Protein AF-A0A258KDP7-F1 (afdb_monomer_lite)

pLDDT: mean 94.7, std 3.28, range [75.88, 97.88]

Structure (mmCI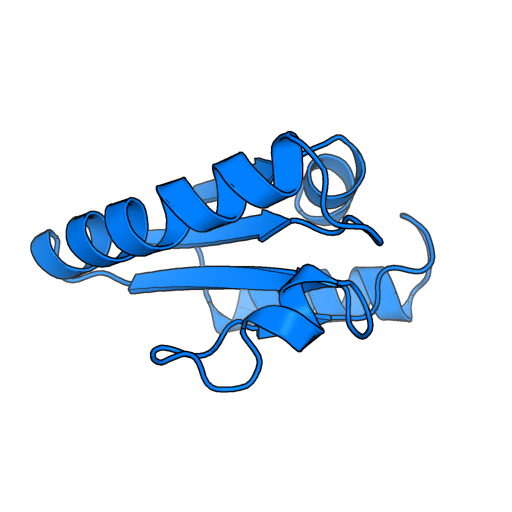F, N/CA/C/O backbone):
data_AF-A0A258KDP7-F1
#
_entry.id   AF-A0A258KDP7-F1
#
loop_
_atom_site.group_PDB
_atom_site.id
_atom_site.type_symbol
_atom_site.label_atom_id
_atom_site.label_alt_id
_atom_site.label_comp_id
_atom_site.label_asym_id
_atom_site.label_entity_id
_atom_site.label_seq_id
_atom_site.pdbx_PDB_ins_code
_atom_site.Cartn_x
_atom_site.Cartn_y
_atom_site.Cartn_z
_atom_site.occupancy
_atom_site.B_iso_or_equiv
_atom_site.auth_seq_id
_atom_site.auth_c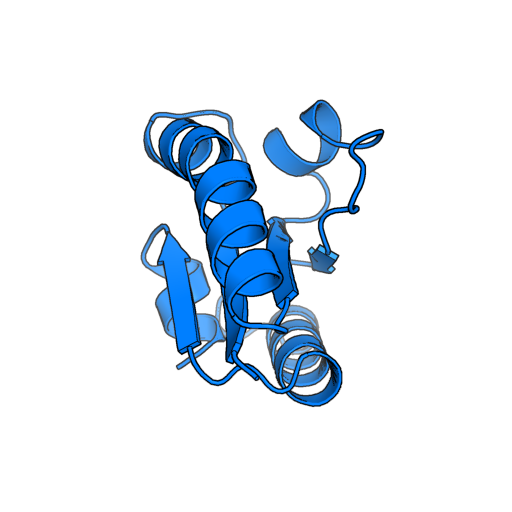omp_id
_atom_site.auth_asym_id
_atom_site.auth_atom_id
_atom_site.pdbx_PDB_model_num
ATOM 1 N N . MET A 1 1 ? -16.314 -0.171 13.665 1.00 75.88 1 MET A N 1
ATOM 2 C CA . MET A 1 1 ? -14.862 -0.310 13.450 1.00 75.88 1 MET A CA 1
ATOM 3 C C . MET A 1 1 ? -14.692 -0.448 11.952 1.00 75.88 1 MET A C 1
ATOM 5 O O . MET A 1 1 ? -15.358 -1.317 11.414 1.00 75.88 1 MET A O 1
ATOM 9 N N . THR A 1 2 ? -13.941 0.436 11.293 1.00 89.50 2 THR A N 1
ATOM 10 C CA . THR A 1 2 ? -13.810 0.427 9.823 1.00 89.50 2 THR A CA 1
ATOM 11 C C . THR A 1 2 ? -12.348 0.239 9.436 1.00 89.50 2 THR A C 1
ATOM 13 O O . THR A 1 2 ? -11.538 1.134 9.669 1.00 89.50 2 THR A O 1
ATOM 16 N N . ALA A 1 3 ? -12.000 -0.910 8.870 1.00 95.31 3 ALA A N 1
ATOM 1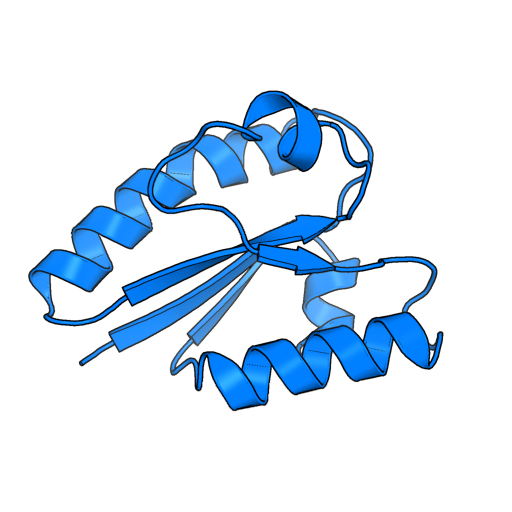7 C CA . ALA A 1 3 ? -10.673 -1.202 8.347 1.00 95.31 3 ALA A CA 1
ATOM 18 C C . ALA A 1 3 ? -10.637 -0.928 6.836 1.00 95.31 3 ALA A C 1
ATOM 20 O O . ALA A 1 3 ? -11.340 -1.565 6.053 1.00 95.31 3 ALA A O 1
ATOM 21 N N . ILE A 1 4 ? -9.816 0.031 6.414 1.00 97.31 4 ILE A N 1
ATOM 22 C CA . ILE A 1 4 ? -9.647 0.409 5.007 1.00 97.31 4 ILE A CA 1
ATOM 23 C C . ILE A 1 4 ? -8.264 -0.041 4.545 1.00 97.31 4 ILE A C 1
ATOM 25 O O . ILE A 1 4 ? -7.259 0.297 5.169 1.00 97.31 4 ILE A O 1
ATOM 29 N N . LEU A 1 5 ? -8.198 -0.759 3.426 1.00 97.75 5 LEU A N 1
ATOM 30 C CA . LEU A 1 5 ? -6.950 -1.029 2.718 1.00 97.75 5 LEU A CA 1
ATOM 31 C C . LEU A 1 5 ? -6.858 -0.097 1.512 1.00 97.75 5 LEU A C 1
ATOM 33 O O . LEU A 1 5 ? -7.644 -0.207 0.576 1.00 97.75 5 LEU A O 1
ATOM 37 N N . HIS A 1 6 ? -5.905 0.824 1.518 1.00 97.81 6 HIS A N 1
ATOM 38 C CA . HIS A 1 6 ? -5.733 1.802 0.449 1.00 97.81 6 HIS A CA 1
ATOM 39 C C . HIS A 1 6 ? -4.480 1.454 -0.357 1.00 97.81 6 HIS A C 1
ATOM 41 O O . HIS A 1 6 ? -3.376 1.484 0.173 1.00 97.81 6 HIS A O 1
ATOM 47 N N . ALA A 1 7 ? -4.625 1.064 -1.621 1.00 97.75 7 ALA A N 1
ATOM 48 C CA . ALA A 1 7 ? -3.567 0.403 -2.378 1.00 97.75 7 ALA A CA 1
ATOM 49 C C . ALA A 1 7 ? -3.102 1.214 -3.595 1.00 97.75 7 ALA A C 1
ATOM 51 O O . ALA A 1 7 ? -3.893 1.515 -4.490 1.00 97.75 7 ALA A O 1
ATOM 52 N N . MET A 1 8 ? -1.790 1.465 -3.683 1.00 96.50 8 MET A N 1
ATOM 53 C CA . MET A 1 8 ? -1.140 2.057 -4.853 1.00 96.50 8 MET A CA 1
ATOM 54 C C . MET A 1 8 ? 0.159 1.332 -5.235 1.00 96.50 8 MET A C 1
ATOM 56 O O . MET A 1 8 ? 1.201 1.470 -4.600 1.00 96.50 8 MET A O 1
ATOM 60 N N . LEU A 1 9 ? 0.127 0.571 -6.334 1.00 96.12 9 LEU A N 1
ATOM 61 C CA . LEU A 1 9 ? 1.238 -0.300 -6.758 1.00 96.12 9 LEU A CA 1
ATOM 62 C C . LEU A 1 9 ? 2.036 0.235 -7.964 1.00 96.12 9 LEU A C 1
ATOM 64 O O . LEU A 1 9 ? 2.661 -0.543 -8.698 1.00 96.12 9 LEU A O 1
ATOM 68 N N . GLY A 1 10 ? 2.010 1.553 -8.182 1.00 92.50 10 GLY A N 1
ATOM 69 C CA . GLY A 1 10 ? 2.812 2.227 -9.207 1.00 92.50 10 GLY A CA 1
ATOM 70 C C . GLY A 1 10 ? 4.312 2.207 -8.912 1.00 92.50 10 GLY A C 1
ATOM 71 O O . GLY A 1 10 ? 4.754 1.966 -7.787 1.00 92.50 10 GLY A O 1
ATOM 72 N N . LYS A 1 11 ? 5.123 2.399 -9.959 1.00 91.00 11 LYS A N 1
ATOM 73 C CA . LYS A 1 11 ? 6.590 2.453 -9.828 1.00 91.00 11 LYS A CA 1
ATOM 74 C C . LYS A 1 11 ? 7.109 3.873 -9.605 1.00 91.00 11 LYS A C 1
ATOM 76 O O . LYS A 1 11 ? 8.095 4.022 -8.893 1.00 91.00 11 LYS A O 1
ATOM 81 N N . GLY A 1 12 ? 6.490 4.854 -10.260 1.00 90.31 12 GLY A N 1
ATOM 82 C CA . GLY A 1 12 ? 6.947 6.241 -10.301 1.00 90.31 12 GLY A CA 1
ATOM 83 C C . GLY A 1 12 ? 6.216 7.128 -9.304 1.00 90.31 12 GLY A C 1
ATOM 84 O O . GLY A 1 12 ? 5.578 6.638 -8.378 1.00 90.31 12 GLY A O 1
ATOM 85 N N . LEU A 1 13 ? 6.320 8.438 -9.515 1.00 85.31 13 LEU A N 1
ATOM 86 C CA . LEU A 1 13 ? 5.583 9.456 -8.775 1.00 85.31 13 LEU A CA 1
ATOM 87 C C . LEU A 1 13 ? 4.827 10.315 -9.796 1.00 85.31 13 LEU A C 1
ATOM 89 O O . LEU A 1 13 ? 5.370 11.272 -10.344 1.00 85.31 13 LEU A O 1
ATOM 93 N N . GLY A 1 14 ? 3.615 9.883 -10.141 1.00 89.50 14 GLY A N 1
ATOM 94 C CA . GLY A 1 14 ? 2.722 10.541 -11.088 1.00 89.50 14 GLY A CA 1
ATOM 95 C C . GLY A 1 14 ? 1.451 11.059 -10.415 1.00 89.50 14 GLY A C 1
ATOM 96 O O . GLY A 1 14 ? 1.368 11.185 -9.193 1.00 89.50 14 GLY A O 1
ATOM 97 N N . GLY A 1 15 ? 0.438 11.374 -11.228 1.00 91.19 15 GLY A N 1
ATOM 98 C CA . GLY A 1 15 ? -0.824 11.936 -10.734 1.00 91.19 15 GLY A CA 1
ATOM 99 C C . GLY A 1 15 ? -1.578 10.998 -9.787 1.00 91.19 15 GLY A C 1
ATOM 100 O O . GLY A 1 15 ? -2.068 11.445 -8.755 1.00 91.19 15 GLY A O 1
ATOM 101 N N . LEU A 1 16 ? -1.624 9.695 -10.089 1.00 90.94 16 LEU A N 1
ATOM 102 C CA . LEU A 1 16 ? -2.302 8.713 -9.234 1.00 90.94 16 LEU A CA 1
ATOM 103 C C . LEU A 1 16 ? -1.584 8.525 -7.897 1.00 90.94 16 LEU A C 1
ATOM 105 O O . LEU A 1 16 ? -2.237 8.434 -6.863 1.00 90.94 16 LEU A O 1
ATOM 109 N N . GLU A 1 17 ? -0.252 8.498 -7.903 1.00 93.94 17 GLU A N 1
ATOM 110 C CA . GLU A 1 17 ? 0.545 8.422 -6.681 1.00 93.94 17 GLU A CA 1
ATOM 111 C C . GLU A 1 17 ? 0.361 9.658 -5.803 1.00 93.94 17 GLU A C 1
ATOM 113 O O . GLU A 1 17 ? 0.296 9.535 -4.584 1.00 93.94 17 GLU A O 1
ATOM 118 N N . ARG A 1 18 ? 0.224 10.842 -6.410 1.00 94.12 18 ARG A N 1
ATOM 119 C CA . ARG A 1 18 ? -0.036 12.076 -5.667 1.00 94.12 18 ARG A CA 1
ATOM 120 C C . ARG A 1 18 ? -1.425 12.082 -5.035 1.00 94.12 18 ARG A C 1
ATOM 122 O O . ARG A 1 18 ? -1.537 12.373 -3.854 1.00 94.12 18 ARG A O 1
ATOM 129 N N . VAL A 1 19 ? -2.450 11.648 -5.772 1.00 94.56 19 VAL A N 1
ATOM 130 C CA . VAL A 1 19 ? -3.804 11.474 -5.215 1.00 94.56 19 VAL A CA 1
ATOM 131 C C . VAL A 1 19 ? -3.798 10.476 -4.057 1.00 94.56 19 VAL A C 1
ATOM 133 O O . VAL A 1 19 ? -4.398 10.751 -3.023 1.00 94.56 19 VAL A O 1
ATOM 136 N N . PHE A 1 20 ? -3.091 9.350 -4.195 1.00 96.19 20 PHE A N 1
ATOM 137 C CA . PHE A 1 20 ? -2.929 8.384 -3.106 1.00 96.19 20 PHE A CA 1
ATOM 138 C C . PHE A 1 20 ? -2.325 9.042 -1.855 1.00 96.19 20 PHE A C 1
ATOM 140 O O . PHE A 1 20 ? -2.853 8.871 -0.756 1.00 96.19 20 PHE A O 1
ATOM 147 N N . LEU A 1 21 ? -1.249 9.816 -2.022 1.00 95.44 21 LEU A N 1
ATOM 148 C CA . LEU A 1 21 ? -0.578 10.516 -0.925 1.00 95.44 21 LEU A CA 1
ATOM 149 C C . LEU A 1 21 ? -1.479 11.555 -0.256 1.00 95.44 21 LEU A C 1
ATOM 151 O O . LEU A 1 21 ? -1.500 11.622 0.970 1.00 95.44 21 LEU A O 1
ATOM 155 N N . ASP A 1 22 ? -2.246 12.310 -1.041 1.00 95.44 22 ASP A N 1
ATOM 156 C CA . ASP A 1 22 ? -3.173 13.320 -0.530 1.00 95.44 22 ASP A CA 1
ATOM 157 C C . ASP A 1 22 ? -4.342 12.671 0.235 1.00 95.44 22 ASP A C 1
ATOM 159 O O . ASP A 1 22 ? -4.772 13.166 1.277 1.00 95.44 22 ASP A O 1
ATOM 163 N N . TYR A 1 23 ? -4.848 11.531 -0.251 1.00 96.50 23 TYR A N 1
ATOM 164 C CA . TYR A 1 23 ? -6.007 10.847 0.333 1.00 96.50 23 TYR A CA 1
ATOM 165 C C . TYR A 1 23 ? -5.648 10.012 1.558 1.00 96.50 23 TYR A C 1
ATOM 167 O O . TYR A 1 23 ? -6.467 9.889 2.468 1.00 96.50 23 TYR A O 1
ATOM 175 N N . GLN A 1 24 ? -4.442 9.445 1.617 1.00 96.94 24 GLN A N 1
ATOM 176 C CA . GLN A 1 24 ? -4.031 8.580 2.719 1.00 96.94 24 GLN A CA 1
ATOM 177 C C . GLN A 1 24 ? -4.233 9.217 4.114 1.00 96.94 24 GLN A C 1
ATOM 179 O O . GLN A 1 24 ? -4.913 8.592 4.929 1.00 96.94 24 GLN A O 1
ATOM 184 N N . PRO A 1 25 ? -3.728 10.432 4.428 1.00 96.69 25 PRO A N 1
ATOM 185 C CA . PRO A 1 25 ? -3.944 11.041 5.744 1.00 96.69 25 PRO A CA 1
ATOM 186 C C . PRO A 1 25 ? -5.421 11.375 6.011 1.00 96.69 25 PRO A C 1
ATOM 188 O O . PRO A 1 25 ? -5.873 11.307 7.153 1.00 96.69 25 PRO A O 1
ATOM 191 N N . ILE A 1 26 ? -6.200 11.689 4.969 1.00 96.75 26 ILE A N 1
ATOM 192 C CA . ILE A 1 26 ? -7.641 11.959 5.087 1.00 96.75 26 ILE A CA 1
ATOM 193 C C . ILE A 1 26 ? -8.386 10.680 5.488 1.00 96.75 26 ILE A C 1
ATOM 195 O O . ILE A 1 26 ? -9.212 10.699 6.402 1.00 96.75 26 ILE A O 1
ATOM 199 N N . LEU A 1 27 ? -8.073 9.558 4.836 1.00 96.75 27 LEU A N 1
ATOM 200 C CA . LEU A 1 27 ? -8.669 8.255 5.126 1.00 96.75 27 LEU A CA 1
ATOM 201 C C . LEU A 1 27 ? -8.241 7.720 6.494 1.00 96.75 27 LEU A C 1
ATOM 203 O O . LEU A 1 27 ? -9.062 7.141 7.201 1.00 96.75 27 LEU A O 1
ATOM 207 N N . GLU A 1 28 ? -6.990 7.939 6.897 1.00 96.56 28 GLU A N 1
ATOM 208 C CA . GLU A 1 28 ? -6.510 7.619 8.245 1.00 96.56 28 GLU A CA 1
ATOM 209 C C . GLU A 1 28 ? -7.280 8.395 9.314 1.00 96.56 28 GLU A C 1
ATOM 211 O O . GLU A 1 28 ? -7.798 7.787 10.251 1.00 96.56 28 GLU A O 1
ATOM 216 N N . ALA A 1 29 ? -7.430 9.712 9.147 1.00 96.44 29 ALA A N 1
ATOM 217 C CA . ALA A 1 29 ? -8.206 10.540 10.066 1.00 96.44 29 ALA A CA 1
ATOM 218 C C . ALA A 1 29 ? -9.686 10.122 10.109 1.00 96.44 29 ALA A C 1
ATOM 220 O O . ALA A 1 29 ? -10.285 10.043 11.186 1.00 96.44 29 ALA A O 1
ATOM 221 N N . TYR A 1 30 ? -10.277 9.811 8.951 1.00 95.88 30 TYR A N 1
ATOM 222 C CA . TYR A 1 30 ? -11.647 9.309 8.861 1.00 95.88 30 TYR A CA 1
ATOM 223 C C . TYR A 1 30 ? -11.815 7.973 9.593 1.00 95.88 30 TYR A C 1
ATOM 225 O O . TYR A 1 30 ? -12.724 7.843 10.416 1.00 95.88 30 TYR A O 1
ATOM 233 N N . ALA A 1 31 ? -10.944 6.996 9.328 1.00 95.94 31 ALA A N 1
ATOM 234 C CA . ALA A 1 31 ? -11.008 5.684 9.957 1.00 95.94 31 ALA A CA 1
ATOM 235 C C . ALA A 1 31 ? -10.817 5.801 11.475 1.00 95.94 31 ALA A C 1
ATOM 237 O O . ALA A 1 31 ? -11.637 5.276 12.227 1.00 95.94 31 ALA A O 1
ATOM 238 N N . ALA A 1 32 ? -9.828 6.581 11.927 1.00 95.19 32 ALA A N 1
ATOM 239 C CA . ALA A 1 32 ? -9.580 6.831 13.346 1.00 95.19 32 ALA A CA 1
ATOM 240 C C . ALA A 1 32 ? -10.802 7.447 14.050 1.00 95.19 32 ALA A C 1
ATOM 242 O O . ALA A 1 32 ? -11.190 6.993 15.127 1.00 95.19 32 ALA A O 1
ATOM 243 N N . LYS A 1 33 ? -11.478 8.417 13.415 1.00 95.88 33 LYS A N 1
ATOM 244 C CA . LYS A 1 33 ? -12.715 9.026 13.940 1.00 95.88 33 LYS A CA 1
ATOM 245 C C . LYS A 1 33 ? -13.855 8.013 14.125 1.00 95.88 33 LYS A C 1
ATOM 247 O O . LYS A 1 33 ? -14.701 8.209 14.993 1.00 95.88 33 LYS A O 1
ATOM 252 N N . HIS A 1 34 ? -13.871 6.933 13.347 1.00 94.56 34 HIS A N 1
ATOM 253 C CA . HIS A 1 34 ? -14.872 5.859 13.425 1.00 94.56 34 HIS A CA 1
ATOM 254 C C . HIS A 1 34 ? -14.344 4.606 14.156 1.00 94.56 34 HIS A C 1
ATOM 256 O O . HIS A 1 34 ? -14.894 3.507 14.016 1.00 94.56 34 HIS A O 1
ATOM 262 N N . GLY A 1 35 ? -13.269 4.763 14.940 1.00 94.25 35 GLY A N 1
ATOM 263 C CA . GLY A 1 35 ? -12.656 3.699 15.736 1.00 94.25 35 GLY A CA 1
ATOM 264 C C . GLY A 1 35 ? -11.987 2.601 14.908 1.00 94.25 35 GLY A C 1
ATOM 265 O O . GLY A 1 35 ? -11.838 1.487 15.391 1.00 94.25 35 GLY A O 1
ATOM 266 N N . GLY A 1 36 ? -11.658 2.873 13.648 1.00 95.38 36 GLY A N 1
ATOM 267 C CA . GLY A 1 36 ? -11.039 1.949 12.705 1.00 95.38 36 GLY A CA 1
ATOM 268 C C . GLY A 1 36 ? -9.608 2.329 12.323 1.00 95.38 36 GLY A C 1
ATOM 269 O O . GLY A 1 36 ? -8.975 3.168 12.963 1.00 95.38 36 GLY A O 1
ATOM 270 N N . THR A 1 37 ? -9.100 1.712 11.258 1.00 96.25 37 THR A N 1
ATOM 271 C CA . THR A 1 37 ? -7.740 1.924 10.745 1.00 96.25 37 THR A CA 1
ATOM 272 C C . THR A 1 37 ? -7.743 2.048 9.223 1.00 96.25 37 THR A C 1
ATOM 274 O O . THR A 1 37 ? -8.566 1.450 8.536 1.00 96.25 37 THR A O 1
ATOM 277 N N . CYS A 1 38 ? -6.809 2.828 8.678 1.00 97.38 38 CYS A N 1
ATOM 278 C CA . CYS A 1 38 ? -6.532 2.856 7.244 1.00 97.38 38 CYS A CA 1
ATOM 279 C C . CYS A 1 38 ? -5.090 2.400 7.024 1.00 97.38 38 CYS A C 1
ATOM 281 O O . CYS A 1 38 ? -4.154 3.045 7.491 1.00 97.38 38 CYS A O 1
ATOM 283 N N . THR A 1 39 ? -4.903 1.274 6.341 1.00 97.62 39 THR A N 1
ATOM 284 C CA . THR A 1 39 ? -3.585 0.752 5.976 1.00 97.62 39 THR A CA 1
ATOM 285 C C . THR A 1 39 ? -3.295 1.091 4.522 1.00 97.62 39 THR A C 1
ATOM 287 O O . THR A 1 39 ? -3.891 0.522 3.607 1.00 97.62 39 THR A O 1
ATOM 290 N N . GLY A 1 40 ? -2.357 2.012 4.310 1.00 97.56 40 GLY A N 1
ATOM 291 C CA . GLY A 1 40 ? -1.821 2.297 2.985 1.00 97.56 40 GLY A CA 1
ATOM 292 C C . GLY A 1 40 ? -0.855 1.197 2.542 1.00 97.56 40 GLY A C 1
ATOM 293 O O . GLY A 1 40 ? 0.015 0.797 3.312 1.00 97.56 40 GLY A O 1
ATOM 294 N N . VAL A 1 41 ? -0.990 0.710 1.310 1.00 97.88 41 VAL A N 1
ATOM 295 C CA . VAL A 1 41 ? -0.143 -0.328 0.708 1.00 97.88 41 VAL A CA 1
ATOM 296 C C . VAL A 1 41 ? 0.514 0.214 -0.545 1.00 97.88 41 VAL A C 1
ATOM 298 O O . VAL A 1 41 ? -0.166 0.680 -1.461 1.00 97.88 41 VAL A O 1
ATOM 301 N N . VAL A 1 42 ? 1.835 0.079 -0.627 1.00 9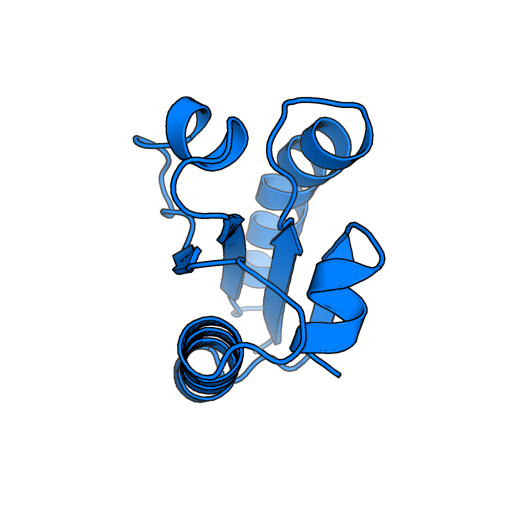7.56 42 VAL A N 1
ATOM 302 C CA . VAL A 1 42 ? 2.609 0.519 -1.785 1.00 97.56 42 VAL A CA 1
ATOM 303 C C . VAL A 1 42 ? 3.552 -0.549 -2.320 1.00 97.56 42 VAL A C 1
ATOM 305 O O . VAL A 1 42 ? 3.915 -1.523 -1.653 1.00 97.56 42 VAL A O 1
ATOM 308 N N . ARG A 1 43 ? 3.962 -0.375 -3.578 1.00 96.75 43 ARG A N 1
ATOM 309 C CA . ARG A 1 43 ? 4.943 -1.255 -4.216 1.00 96.75 43 ARG A CA 1
ATOM 310 C C . ARG A 1 43 ? 6.314 -1.084 -3.563 1.00 96.75 43 ARG A C 1
ATOM 312 O O . ARG A 1 43 ? 6.855 0.019 -3.527 1.00 96.75 43 ARG A O 1
ATOM 319 N N . ARG A 1 44 ? 6.925 -2.197 -3.153 1.00 96.31 44 ARG A N 1
ATOM 320 C CA . ARG A 1 44 ? 8.320 -2.253 -2.701 1.00 96.31 44 ARG A CA 1
ATOM 321 C C . ARG A 1 44 ? 9.252 -1.701 -3.783 1.00 96.31 44 ARG A C 1
ATOM 323 O O . ARG A 1 44 ? 9.218 -2.161 -4.927 1.00 96.31 44 ARG A O 1
ATOM 330 N N . GLY A 1 45 ? 10.084 -0.730 -3.410 1.00 94.25 45 GLY A N 1
ATOM 331 C CA . GLY A 1 45 ? 11.010 -0.064 -4.329 1.00 94.25 45 GLY A CA 1
ATOM 332 C C . GLY A 1 45 ? 10.322 0.850 -5.352 1.00 94.25 45 GLY A C 1
ATOM 333 O O . GLY A 1 45 ? 10.927 1.181 -6.367 1.00 94.25 45 GLY A O 1
ATOM 334 N N . GLY A 1 46 ? 9.050 1.210 -5.144 1.00 93.25 46 GLY A N 1
ATOM 335 C CA . GLY A 1 46 ? 8.393 2.293 -5.879 1.00 93.25 46 GLY A CA 1
ATOM 336 C C . GLY A 1 46 ? 8.714 3.657 -5.264 1.00 93.25 46 GLY A C 1
ATOM 337 O O . GLY A 1 46 ? 9.040 3.733 -4.077 1.00 93.25 46 GLY A O 1
ATOM 338 N N . SER A 1 47 ? 8.584 4.738 -6.040 1.00 94.81 47 SER A N 1
ATOM 339 C CA . SER A 1 47 ? 8.908 6.096 -5.575 1.00 94.81 47 SER A CA 1
ATOM 340 C C . SER A 1 47 ? 8.158 6.489 -4.300 1.00 94.81 47 SER A C 1
ATOM 342 O O . SER A 1 47 ? 8.774 7.047 -3.400 1.00 94.81 47 SER A O 1
ATOM 344 N N . VAL A 1 48 ? 6.874 6.126 -4.173 1.00 94.31 48 VAL A N 1
ATOM 345 C CA . VAL A 1 48 ? 6.090 6.392 -2.951 1.00 94.31 48 VAL A CA 1
ATOM 346 C C . VAL A 1 48 ? 6.682 5.683 -1.732 1.00 94.31 48 VAL A C 1
ATOM 348 O O . VAL A 1 48 ? 6.828 6.295 -0.682 1.00 94.31 48 VAL A O 1
ATOM 351 N N . SER A 1 49 ? 7.089 4.414 -1.872 1.00 94.62 49 SER A N 1
ATOM 352 C CA . SER A 1 49 ? 7.692 3.662 -0.760 1.00 94.62 49 SER A CA 1
ATOM 353 C C . SER A 1 49 ? 9.000 4.280 -0.261 1.00 94.62 49 SER A C 1
ATOM 355 O O . SER A 1 49 ? 9.296 4.193 0.923 1.00 94.62 49 SER A O 1
ATOM 357 N N . GLY A 1 50 ? 9.770 4.908 -1.157 1.00 92.94 50 GLY A N 1
ATOM 358 C CA . GLY A 1 50 ? 10.987 5.627 -0.788 1.00 92.94 50 GLY A CA 1
ATOM 359 C C . GLY A 1 50 ? 10.692 6.993 -0.170 1.00 92.94 50 GLY A C 1
ATOM 360 O O . GLY A 1 50 ? 11.272 7.330 0.856 1.00 92.94 50 GLY A O 1
ATOM 361 N N . ALA A 1 51 ? 9.773 7.758 -0.768 1.00 92.31 51 ALA A N 1
ATOM 362 C CA . ALA A 1 51 ? 9.402 9.092 -0.297 1.00 92.31 51 ALA A CA 1
ATOM 363 C C . ALA A 1 51 ? 8.788 9.069 1.115 1.00 92.31 51 ALA A C 1
ATOM 365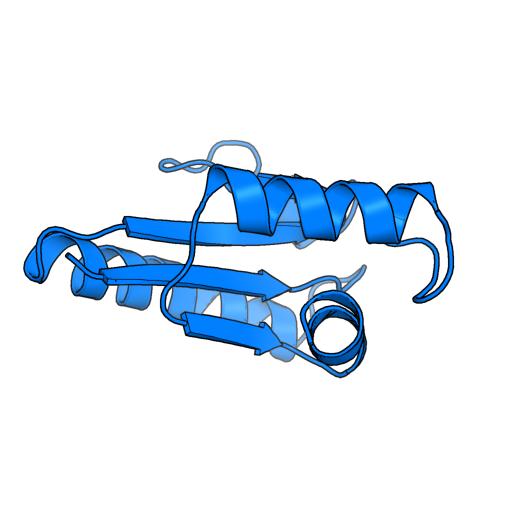 O O . ALA A 1 51 ? 9.094 9.929 1.933 1.00 92.31 51 ALA A O 1
ATOM 366 N N . GLU A 1 52 ? 7.986 8.047 1.416 1.00 95.00 52 GLU A N 1
ATOM 367 C CA . GLU A 1 52 ? 7.249 7.909 2.679 1.00 95.00 52 GLU A CA 1
ATOM 368 C C . GLU A 1 52 ? 7.905 6.918 3.657 1.00 95.00 52 GLU A C 1
ATOM 370 O O . GLU A 1 52 ? 7.255 6.433 4.583 1.00 95.00 52 GLU A O 1
ATOM 375 N N . ALA A 1 53 ? 9.188 6.585 3.480 1.00 92.62 53 ALA A N 1
ATOM 376 C CA . ALA A 1 53 ? 9.852 5.545 4.274 1.00 92.62 53 ALA A CA 1
ATOM 377 C C . ALA A 1 53 ? 9.855 5.822 5.793 1.00 92.62 53 ALA A C 1
ATOM 379 O O . ALA A 1 53 ? 9.877 4.885 6.588 1.00 92.62 53 ALA A O 1
ATOM 380 N N . MET A 1 54 ? 9.816 7.100 6.189 1.00 93.62 54 MET A N 1
ATOM 381 C CA . MET A 1 54 ? 9.838 7.554 7.588 1.00 93.62 54 MET A CA 1
ATOM 382 C C . MET A 1 54 ? 8.461 8.004 8.107 1.00 93.62 54 MET A C 1
ATOM 384 O O . MET A 1 54 ? 8.366 8.595 9.183 1.00 93.62 54 MET A O 1
ATOM 388 N N . ARG A 1 55 ? 7.390 7.763 7.341 1.00 93.88 55 ARG A N 1
ATOM 389 C CA . ARG A 1 55 ? 6.017 8.137 7.701 1.00 93.88 55 ARG A CA 1
ATOM 390 C C . ARG A 1 55 ? 5.543 7.392 8.956 1.00 93.88 55 ARG A C 1
ATOM 392 O O . ARG A 1 55 ? 5.851 6.216 9.148 1.00 93.88 55 ARG A O 1
ATOM 399 N N . SER A 1 56 ? 4.705 8.054 9.755 1.00 91.00 56 SER A N 1
ATOM 400 C CA . SER A 1 56 ? 3.883 7.422 10.791 1.00 91.00 56 SER A CA 1
ATOM 401 C C . SER A 1 56 ? 2.400 7.787 10.595 1.00 91.00 56 SER A C 1
ATOM 403 O O . SER A 1 56 ? 2.110 8.980 10.486 1.00 91.00 56 SER A O 1
ATOM 405 N N . PRO A 1 57 ? 1.462 6.819 10.553 1.00 91.00 57 PRO A N 1
ATOM 406 C CA . PRO A 1 57 ? 1.696 5.372 10.578 1.00 91.00 57 PRO A CA 1
ATOM 407 C C . PRO A 1 57 ? 2.414 4.880 9.304 1.00 91.00 57 PRO A C 1
ATOM 409 O O . PRO A 1 57 ? 2.277 5.500 8.245 1.00 91.00 57 PRO A O 1
ATOM 412 N N . PRO A 1 58 ? 3.200 3.788 9.385 1.00 95.19 58 PRO A N 1
ATOM 413 C CA . PRO A 1 58 ? 3.972 3.299 8.248 1.00 95.19 58 PRO A CA 1
ATOM 414 C C . PRO A 1 58 ? 3.069 2.719 7.154 1.00 95.19 58 PRO A C 1
ATOM 416 O O . PRO A 1 58 ? 2.062 2.066 7.436 1.00 95.19 58 PRO A O 1
ATOM 419 N N . LEU A 1 59 ? 3.476 2.895 5.895 1.00 97.00 59 LEU A N 1
ATOM 420 C CA . LEU A 1 59 ? 2.847 2.211 4.767 1.00 97.00 59 LEU A CA 1
ATOM 421 C C . LEU A 1 59 ? 3.297 0.747 4.725 1.00 97.00 59 LEU A C 1
ATOM 423 O O . LEU A 1 59 ? 4.483 0.435 4.855 1.00 97.00 59 LEU A O 1
ATOM 427 N N . ALA A 1 60 ? 2.363 -0.161 4.466 1.00 97.38 60 ALA A N 1
ATOM 428 C CA . ALA A 1 60 ? 2.696 -1.530 4.119 1.00 97.38 60 ALA A CA 1
ATOM 429 C C . ALA A 1 60 ? 3.361 -1.579 2.734 1.00 97.38 60 ALA A C 1
ATOM 431 O O . ALA A 1 60 ? 2.975 -0.873 1.802 1.00 97.38 60 ALA A O 1
ATOM 432 N N . VAL A 1 61 ? 4.352 -2.456 2.579 1.00 97.12 61 VAL A N 1
ATOM 433 C CA . VAL A 1 61 ? 5.092 -2.637 1.324 1.00 97.12 61 VAL A CA 1
ATOM 434 C C . VAL A 1 61 ? 5.021 -4.077 0.851 1.00 97.12 61 VAL A C 1
ATOM 436 O O . VAL A 1 61 ? 5.356 -5.004 1.588 1.00 97.12 61 VAL A O 1
ATOM 439 N N . MET A 1 62 ? 4.677 -4.264 -0.421 1.00 97.12 62 MET A N 1
ATOM 440 C CA . MET A 1 62 ? 4.610 -5.587 -1.044 1.00 97.12 62 MET A CA 1
ATOM 441 C C . MET A 1 62 ? 5.330 -5.635 -2.397 1.00 97.12 62 MET A C 1
ATOM 443 O O . MET A 1 62 ? 5.454 -4.603 -3.068 1.00 97.12 62 MET A O 1
ATOM 447 N N . PRO A 1 63 ? 5.829 -6.809 -2.829 1.00 96.75 63 PRO A N 1
ATOM 448 C CA . PRO A 1 63 ? 6.227 -6.989 -4.219 1.00 96.75 63 PRO A CA 1
ATOM 449 C C . PRO A 1 63 ? 5.035 -6.731 -5.149 1.00 96.75 63 PRO A C 1
ATOM 451 O O . PRO A 1 63 ? 3.893 -6.995 -4.796 1.00 96.75 63 PRO A O 1
ATOM 454 N N . ALA A 1 64 ? 5.309 -6.210 -6.341 1.00 94.62 64 ALA A N 1
ATOM 455 C CA . ALA A 1 64 ? 4.315 -6.064 -7.402 1.00 94.62 64 ALA A CA 1
ATOM 456 C C . ALA A 1 64 ? 5.006 -6.290 -8.750 1.00 94.62 64 ALA A C 1
ATOM 458 O O . ALA A 1 64 ? 5.387 -5.328 -9.438 1.00 94.62 64 ALA A O 1
ATOM 459 N N . PHE A 1 65 ? 5.261 -7.566 -9.052 1.00 93.31 65 PHE A N 1
ATOM 460 C CA . PHE A 1 65 ? 5.941 -8.003 -10.271 1.00 93.31 65 PHE A CA 1
ATOM 461 C C . PHE A 1 65 ? 4.941 -8.099 -11.430 1.00 93.31 65 PHE A C 1
ATOM 463 O O . PHE A 1 65 ? 5.012 -7.289 -12.357 1.00 93.31 65 PHE A O 1
ATOM 470 N N . THR A 1 66 ? 3.967 -9.003 -11.319 1.00 91.00 66 THR A N 1
ATOM 471 C CA . THR A 1 66 ? 2.822 -9.176 -12.231 1.00 91.00 66 THR A CA 1
ATOM 472 C C . THR A 1 66 ? 1.565 -9.522 -11.424 1.00 91.00 66 THR A C 1
ATOM 474 O O . THR A 1 66 ? 1.644 -9.757 -10.222 1.00 91.00 66 THR A O 1
ATOM 477 N N . ASP A 1 67 ? 0.401 -9.515 -12.066 1.00 88.81 67 ASP A N 1
ATOM 478 C CA . ASP A 1 67 ? -0.899 -9.868 -11.479 1.00 88.81 67 ASP A CA 1
ATOM 479 C C . ASP A 1 67 ? -1.083 -11.375 -11.214 1.00 88.81 67 ASP A C 1
ATOM 481 O O . ASP A 1 67 ? -1.970 -11.754 -10.457 1.00 88.81 67 ASP A O 1
ATOM 485 N N . TRP A 1 68 ? -0.211 -12.228 -11.758 1.00 90.62 68 TRP A N 1
ATOM 486 C CA . TRP A 1 68 ? -0.238 -13.692 -11.583 1.00 90.62 68 TRP A CA 1
ATOM 487 C C . TRP A 1 68 ? 0.957 -14.239 -10.797 1.00 90.62 68 TRP A C 1
ATOM 489 O O . TRP A 1 68 ? 0.990 -15.425 -10.475 1.00 90.62 68 TRP A O 1
ATOM 499 N N . ASP A 1 69 ? 1.963 -13.408 -10.522 1.00 95.56 69 ASP A N 1
ATOM 500 C CA . ASP A 1 69 ? 3.162 -13.842 -9.813 1.00 95.56 69 ASP A CA 1
ATOM 501 C C . ASP A 1 69 ? 2.808 -14.342 -8.392 1.00 95.56 69 ASP A C 1
ATOM 503 O O . ASP A 1 69 ? 2.207 -13.588 -7.616 1.00 95.56 69 ASP A O 1
ATOM 507 N N . PRO A 1 70 ? 3.196 -15.577 -8.009 1.00 96.44 70 PRO A N 1
ATOM 508 C CA . PRO A 1 70 ? 2.803 -16.167 -6.729 1.00 96.44 70 PRO A CA 1
ATOM 509 C C . PRO A 1 70 ? 3.233 -15.354 -5.506 1.00 96.44 70 PRO A C 1
ATOM 511 O O . PRO A 1 70 ? 2.518 -15.324 -4.506 1.00 96.44 70 PRO A O 1
ATOM 514 N N . TRP A 1 71 ? 4.374 -14.664 -5.574 1.00 96.75 71 TRP A N 1
ATOM 515 C CA . TRP A 1 71 ? 4.858 -13.827 -4.474 1.00 96.75 71 TRP A CA 1
ATOM 516 C C . TRP A 1 71 ? 4.022 -12.560 -4.318 1.00 96.75 71 TRP A C 1
ATOM 518 O O . TRP A 1 71 ? 3.721 -12.143 -3.201 1.00 96.75 71 TRP A O 1
ATOM 528 N N . THR A 1 72 ? 3.625 -11.962 -5.438 1.00 96.56 72 THR A N 1
ATOM 529 C CA . THR A 1 72 ? 2.755 -10.789 -5.492 1.00 96.56 72 THR A CA 1
ATOM 530 C C . THR A 1 72 ? 1.356 -11.140 -4.983 1.00 96.56 72 THR A C 1
ATOM 532 O O . THR A 1 72 ? 0.855 -10.475 -4.077 1.00 96.56 72 THR A O 1
ATOM 535 N N . VAL A 1 73 ? 0.758 -12.222 -5.491 1.00 97.44 73 VAL A N 1
ATOM 536 C CA . VAL A 1 73 ? -0.574 -12.688 -5.069 1.00 97.44 73 VAL A CA 1
ATOM 537 C C . VAL A 1 73 ? -0.563 -13.130 -3.604 1.00 97.44 73 VAL A C 1
ATOM 539 O O . VAL A 1 73 ? -1.446 -12.754 -2.835 1.00 97.44 73 VAL A O 1
ATOM 542 N N . GLY A 1 74 ? 0.458 -13.878 -3.179 1.00 97.56 74 GLY A N 1
ATOM 543 C CA . GLY A 1 74 ? 0.611 -14.309 -1.790 1.00 97.56 74 GLY A CA 1
ATOM 544 C C . GLY A 1 74 ? 0.761 -13.135 -0.821 1.00 97.56 74 GLY A C 1
ATOM 545 O O . GLY A 1 74 ? 0.157 -13.137 0.250 1.00 97.56 74 GLY A O 1
ATOM 546 N N . ALA A 1 75 ? 1.508 -12.095 -1.203 1.00 97.69 75 ALA A N 1
ATOM 547 C CA . ALA A 1 75 ? 1.636 -10.885 -0.397 1.00 97.69 75 ALA A CA 1
ATOM 548 C C . ALA A 1 75 ? 0.322 -10.087 -0.318 1.00 97.69 75 ALA A C 1
ATOM 550 O O . ALA A 1 75 ? -0.018 -9.620 0.769 1.00 97.69 75 ALA A O 1
ATOM 551 N N . ALA A 1 76 ? -0.434 -9.972 -1.419 1.00 97.62 76 ALA A N 1
ATOM 552 C CA . ALA A 1 76 ? -1.763 -9.351 -1.410 1.00 97.62 76 ALA A CA 1
ATOM 553 C C . ALA A 1 76 ? -2.721 -10.093 -0.465 1.00 97.62 76 ALA A C 1
ATOM 555 O O . ALA A 1 76 ? -3.319 -9.475 0.414 1.00 97.62 76 ALA A O 1
ATOM 556 N N . ARG A 1 77 ? -2.801 -11.426 -0.580 1.00 97.31 77 ARG A N 1
ATOM 557 C CA . ARG A 1 77 ? -3.638 -12.268 0.293 1.00 97.31 77 ARG A CA 1
ATOM 558 C C . ARG A 1 77 ? -3.268 -12.112 1.759 1.00 97.31 77 ARG A C 1
ATOM 560 O O . ARG A 1 77 ? -4.137 -11.846 2.581 1.00 97.31 77 ARG A O 1
ATOM 567 N N . ARG A 1 78 ? -1.973 -12.174 2.078 1.00 97.75 78 ARG A N 1
ATOM 568 C CA . ARG A 1 78 ? -1.491 -11.975 3.447 1.00 97.75 78 ARG A CA 1
ATOM 569 C C . ARG A 1 78 ? -1.875 -10.602 3.998 1.00 97.75 78 ARG A C 1
ATOM 571 O O . ARG A 1 78 ? -2.212 -10.504 5.175 1.00 97.75 78 ARG A O 1
ATOM 578 N N . LEU A 1 79 ? -1.833 -9.547 3.180 1.00 97.56 79 LEU A N 1
ATOM 579 C CA . LEU A 1 79 ? -2.277 -8.213 3.594 1.00 97.56 79 LEU A CA 1
ATOM 580 C C . LEU A 1 79 ? -3.773 -8.192 3.906 1.00 97.56 79 LEU A C 1
ATOM 582 O O . LEU A 1 79 ? -4.148 -7.674 4.952 1.00 97.56 79 LEU A O 1
ATOM 586 N N . VAL A 1 80 ? -4.609 -8.797 3.061 1.00 97.44 80 VAL A N 1
ATOM 587 C CA . VAL A 1 80 ? -6.056 -8.899 3.309 1.00 97.44 80 VAL A CA 1
ATOM 588 C C . VAL A 1 80 ? -6.341 -9.700 4.582 1.00 97.44 80 VAL A C 1
ATOM 590 O O . VAL A 1 80 ? -7.113 -9.251 5.421 1.00 97.44 80 VAL A O 1
ATOM 593 N N . GLU A 1 81 ? -5.675 -10.836 4.786 1.00 97.19 81 GLU A N 1
ATOM 594 C CA . GLU A 1 81 ? -5.831 -11.667 5.989 1.00 97.19 81 GLU A CA 1
ATOM 595 C C . GLU A 1 81 ? -5.397 -10.948 7.275 1.00 97.19 81 GLU A C 1
ATOM 597 O O . GLU A 1 81 ? -6.009 -11.134 8.330 1.00 97.19 81 GLU A O 1
ATOM 602 N N . THR A 1 82 ? -4.344 -10.128 7.186 1.00 95.94 82 THR A N 1
ATOM 603 C CA . THR A 1 82 ? -3.771 -9.397 8.327 1.00 95.94 82 THR A CA 1
ATOM 604 C C . THR A 1 82 ? -4.584 -8.149 8.666 1.00 95.94 82 THR A C 1
ATOM 606 O O . THR A 1 82 ? -4.873 -7.907 9.833 1.00 95.94 82 THR A O 1
ATOM 609 N N . VAL A 1 83 ? -4.947 -7.351 7.657 1.00 95.75 83 VAL A N 1
ATOM 610 C CA . VAL A 1 83 ? -5.679 -6.087 7.836 1.00 95.75 83 VAL A CA 1
ATOM 611 C C . VAL A 1 83 ? -7.169 -6.341 8.061 1.00 95.75 83 VAL A C 1
ATOM 613 O O . VAL A 1 83 ? -7.809 -5.559 8.755 1.00 95.75 83 VAL A O 1
ATOM 616 N N . ARG A 1 84 ? -7.711 -7.434 7.504 1.00 96.31 84 ARG A N 1
ATOM 617 C CA . ARG A 1 84 ? -9.148 -7.753 7.470 1.00 96.31 84 ARG A CA 1
ATOM 618 C C . ARG A 1 84 ? -9.994 -6.540 7.055 1.00 96.31 84 ARG A C 1
ATOM 620 O O . ARG A 1 84 ? -10.834 -6.097 7.833 1.00 96.31 84 ARG A O 1
ATOM 627 N N . PRO A 1 85 ? -9.732 -5.959 5.869 1.00 96.69 85 PRO A N 1
ATOM 628 C CA . PRO A 1 85 ? -10.388 -4.728 5.464 1.00 96.69 85 PRO A CA 1
ATOM 629 C C . PRO A 1 85 ? -11.880 -4.941 5.192 1.00 96.69 85 PRO A C 1
ATOM 631 O O . PRO A 1 85 ? -12.263 -5.907 4.535 1.00 96.69 85 PRO A O 1
ATOM 634 N N . ASP A 1 86 ? -12.695 -3.982 5.619 1.00 96.44 86 ASP A N 1
ATOM 635 C CA . ASP A 1 86 ? -14.099 -3.849 5.217 1.00 96.44 86 ASP A CA 1
ATOM 636 C C . ASP A 1 86 ? -14.216 -3.235 3.810 1.00 96.44 86 ASP A C 1
ATOM 638 O O . ASP A 1 86 ? -15.206 -3.432 3.107 1.00 96.44 86 ASP A O 1
ATOM 642 N N . LEU A 1 87 ? -13.200 -2.464 3.403 1.00 95.50 87 LEU A N 1
ATOM 643 C CA . LEU A 1 87 ? -13.134 -1.764 2.124 1.00 95.50 87 LEU A CA 1
ATOM 644 C C . LEU A 1 87 ? -11.705 -1.760 1.577 1.00 95.50 87 LEU A C 1
ATOM 646 O O . LEU A 1 87 ? -10.759 -1.416 2.290 1.00 95.50 87 LEU A O 1
ATOM 650 N N . ILE A 1 88 ? -11.562 -2.050 0.282 1.00 97.12 88 ILE A N 1
ATOM 651 C CA . ILE A 1 88 ? -10.301 -1.896 -0.447 1.00 97.12 88 ILE A CA 1
ATOM 652 C C . ILE A 1 88 ? -10.442 -0.779 -1.484 1.00 97.12 88 ILE A C 1
ATOM 654 O O . ILE A 1 88 ? -11.234 -0.875 -2.420 1.00 97.12 88 ILE A O 1
ATOM 658 N N . LEU A 1 89 ? -9.647 0.279 -1.336 1.00 96.44 89 LEU A N 1
ATOM 659 C CA . LEU A 1 89 ? -9.561 1.400 -2.269 1.00 96.44 89 LEU A CA 1
ATOM 660 C C . LEU A 1 89 ? -8.320 1.238 -3.144 1.00 96.44 89 LEU A C 1
ATOM 662 O O . LEU A 1 89 ? -7.195 1.343 -2.663 1.00 96.44 89 LEU A O 1
ATOM 666 N N . SER A 1 90 ? -8.517 0.974 -4.435 1.00 95.56 90 SER A N 1
ATOM 667 C CA . SER A 1 90 ? -7.429 0.686 -5.375 1.00 95.56 90 SER A CA 1
ATOM 668 C C . SER A 1 90 ? -7.152 1.850 -6.322 1.00 95.56 90 SER A C 1
ATOM 670 O O . SER A 1 90 ? -8.027 2.260 -7.084 1.00 95.56 90 SER A O 1
ATOM 672 N N . HIS A 1 91 ? -5.903 2.315 -6.359 1.00 94.06 91 HIS A N 1
ATOM 673 C CA . HIS A 1 91 ? -5.431 3.278 -7.352 1.00 94.06 91 HIS A CA 1
ATOM 674 C C . HIS A 1 91 ? -4.783 2.572 -8.545 1.00 94.06 91 HIS A C 1
ATOM 676 O O . HIS A 1 91 ? -3.647 2.096 -8.501 1.00 94.06 91 HIS A O 1
ATOM 682 N N . GLY A 1 92 ? -5.527 2.526 -9.649 1.00 90.50 92 GLY A N 1
ATOM 683 C CA . GLY A 1 92 ? -5.100 1.911 -10.903 1.00 90.50 92 GLY A CA 1
ATOM 684 C C . GLY A 1 92 ? -5.483 0.435 -11.037 1.00 90.50 92 GLY A C 1
ATOM 685 O O . GLY A 1 92 ? -5.953 -0.218 -10.109 1.00 90.50 92 GLY A O 1
ATOM 686 N N . GLN A 1 93 ? -5.268 -0.103 -12.239 1.00 91.25 93 GLN A N 1
ATOM 687 C CA . GLN A 1 93 ? -5.733 -1.441 -12.629 1.00 91.25 93 GLN A CA 1
ATOM 688 C C . GLN A 1 93 ? -5.039 -2.578 -11.869 1.00 91.25 93 GLN A C 1
ATOM 690 O O . GLN A 1 93 ? -5.652 -3.595 -11.564 1.00 91.25 93 GLN A O 1
ATOM 695 N N . ARG A 1 94 ? -3.749 -2.421 -11.557 1.00 92.38 94 ARG A N 1
ATOM 696 C CA . ARG A 1 94 ? -2.964 -3.476 -10.907 1.00 92.38 94 ARG A CA 1
ATOM 697 C C . ARG A 1 94 ? -3.452 -3.812 -9.491 1.00 92.3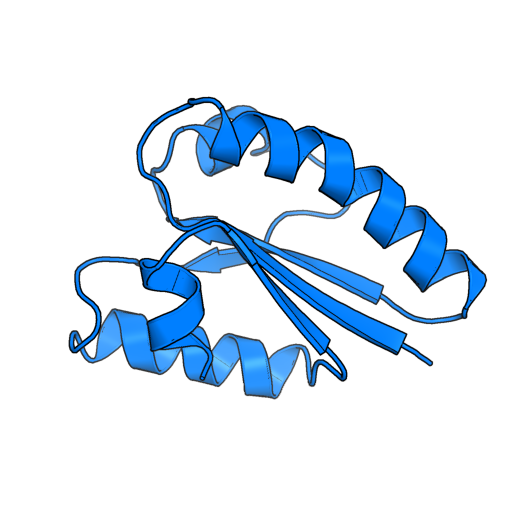8 94 ARG A C 1
ATOM 699 O O . ARG A 1 94 ? -3.716 -4.988 -9.264 1.00 92.38 94 ARG A O 1
ATOM 706 N N . PRO A 1 95 ? -3.564 -2.857 -8.545 1.00 93.62 95 PRO A N 1
ATOM 707 C CA . PRO A 1 95 ? -4.117 -3.176 -7.231 1.00 93.62 95 PRO A CA 1
ATOM 708 C C . PRO A 1 95 ? -5.556 -3.689 -7.334 1.00 93.62 95 PRO A C 1
ATOM 710 O O . PRO A 1 95 ? -5.874 -4.664 -6.668 1.00 93.62 95 PRO A O 1
ATOM 713 N N . ALA A 1 96 ? -6.373 -3.144 -8.244 1.00 93.62 96 ALA A N 1
ATOM 714 C CA . ALA A 1 96 ? -7.743 -3.620 -8.436 1.00 93.62 96 ALA A CA 1
ATOM 715 C C . ALA A 1 96 ? -7.812 -5.111 -8.811 1.00 93.62 96 ALA A C 1
ATOM 717 O O . ALA A 1 96 ? -8.661 -5.823 -8.299 1.00 93.62 96 ALA A O 1
ATOM 718 N N . ARG A 1 97 ? -6.901 -5.606 -9.660 1.00 93.94 97 ARG A N 1
ATOM 719 C CA . ARG A 1 97 ? -6.832 -7.036 -10.014 1.00 93.94 97 ARG A CA 1
ATOM 720 C C . ARG A 1 97 ? -6.264 -7.918 -8.907 1.00 93.94 97 ARG A C 1
ATOM 722 O O . ARG A 1 97 ? -6.657 -9.068 -8.796 1.00 93.94 97 ARG A O 1
ATOM 729 N N . LEU A 1 98 ? -5.305 -7.405 -8.136 1.00 95.31 98 LEU A N 1
ATOM 730 C CA . LEU A 1 98 ? -4.623 -8.172 -7.088 1.00 95.31 98 LEU A CA 1
ATOM 731 C C . LEU A 1 98 ? -5.446 -8.314 -5.804 1.00 95.31 98 LEU A C 1
ATOM 733 O O . LEU A 1 98 ? -5.196 -9.240 -5.037 1.00 95.31 98 LEU A O 1
ATOM 737 N N . PHE A 1 99 ? -6.372 -7.386 -5.565 1.00 94.00 99 PHE A N 1
ATOM 738 C CA . PHE A 1 99 ? -7.202 -7.336 -4.362 1.00 94.00 99 PHE A CA 1
ATOM 739 C C . PHE A 1 99 ? -8.696 -7.596 -4.620 1.00 94.00 99 PHE A C 1
ATOM 741 O O . PHE A 1 99 ? -9.484 -7.464 -3.685 1.00 94.00 99 PHE A O 1
ATOM 748 N N . ALA A 1 100 ? -9.082 -7.928 -5.857 1.00 84.62 100 ALA A N 1
ATOM 749 C CA . ALA A 1 100 ? -10.414 -8.451 -6.173 1.00 84.62 100 ALA A CA 1
ATOM 750 C C . ALA A 1 100 ? -10.564 -9.893 -5.671 1.00 84.62 100 ALA A C 1
ATOM 752 O O . ALA A 1 100 ? -11.678 -10.224 -5.211 1.00 84.62 100 ALA A O 1
#

Sequence (100 aa):
MTAILHAMLGKGLGGLERVFLDYQPILEAYAAKHGGTCTGVVRRGGSVSGAEAMRSPPLAVMPAFTDWDPWTVGAARRLVETVRPDLILSHGQRPARLFA

Secondary structure (DSSP, 8-state):
--EEEEEE--SS--HHHHHHHHHHHHHHHHHHHTT-EEEEEEETTSHHHHHTTT-SSPPEEE--S-SS-HHHHHHHHHHHHHH--SEEEEESHHHHHH--

Radius of gyration: 12.51 Å; chains: 1; bounding box: 26×30×28 Å

Foldseek 3Di:
DAQEEEEDEDQECDDLNVVSVVCQVVVQVVQVVVVHGYAYEYEDNGPSCVVCVPPPVHHHYAHQDDLPDCRRLVRLVVCCVVRVGPYYHDRDDRNVSSND